Protein AF-A0A820NKB2-F1 (afdb_monomer_lite)

Sequence (148 aa):
MMIINENNSINETLNWAEVTATRLVVCYYNETSGIWLNELAWQSGNTLESLANFLSHLDSPLKYVFNNTFIKTGMFIGGDCFDDYQWWLLGWLQVYSVDQNRNYLHRAADIYDIIVDKAWNTTQCAGGIQWCPTNGYKNAITNELFLS

pLDDT: mean 92.3, std 11.67, range [38.44, 98.75]

Secondary structure (DSSP, 8-state):
-----HHHHHHHHHHHHHHHHHHHHHHHEETTTTEETTS-HHHHHHHHHHHHHHHTSS--GGGHHHHHHHHH--TTTT-SSHHHHHHHHHHHHHHHHHH--HHHHHHHHHHHHHHHHHTB-SSSTTS-B-SBTTB----HHHHHHHH-

Radius of gyration: 17.96 Å; chains: 1; bounding box: 40×28×64 Å

Foldseek 3Di:
DDPPPVVVVVVVVLVVVVVVLCCQCPVFQDLQQLAGPPDAQLVRLQVLLVSLVSLQVDPDPCLVSVVSSVVNDDLPTQDQWLLSNLSNLSSLVSNCVRPVPCVSVVSSVVSLVCQVVQFWDCVPPNTAGATGNVDNDGDDSNRVSNVD

Organism: NCBI:txid433720

Structure (mmCIF, N/CA/C/O backbone):
data_AF-A0A820NKB2-F1
#
_entry.id   AF-A0A820NKB2-F1
#
loop_
_atom_site.group_PDB
_atom_site.id
_atom_site.type_symbol
_atom_site.label_atom_id
_atom_site.label_alt_id
_atom_site.label_comp_id
_atom_site.label_asym_id
_atom_site.label_entity_id
_atom_site.label_seq_id
_atom_site.pdbx_PDB_ins_code
_atom_site.Cartn_x
_atom_site.Cartn_y
_atom_site.Cartn_z
_atom_site.occupancy
_atom_site.B_iso_or_equiv
_atom_site.auth_seq_id
_atom_site.auth_comp_id
_atom_site.auth_asym_id
_atom_site.auth_atom_id
_atom_site.pdbx_PDB_model_num
ATOM 1 N N . MET A 1 1 ? -14.203 13.854 -42.740 1.00 38.44 1 MET A N 1
ATOM 2 C CA . MET A 1 1 ? -14.290 12.919 -41.602 1.00 38.44 1 MET A CA 1
ATOM 3 C C . MET A 1 1 ? -12.874 12.465 -41.302 1.00 38.44 1 MET A C 1
ATOM 5 O O . MET A 1 1 ? -12.306 11.713 -42.079 1.00 38.44 1 MET A O 1
ATOM 9 N N . MET A 1 2 ? -12.250 13.072 -40.293 1.00 39.06 2 MET A N 1
ATOM 10 C CA . MET A 1 2 ? -10.878 12.774 -39.888 1.00 39.06 2 MET A CA 1
ATOM 11 C C . MET A 1 2 ? -10.952 11.533 -39.001 1.00 39.06 2 MET A C 1
ATOM 13 O O . MET A 1 2 ? -11.503 11.602 -37.908 1.00 39.06 2 MET A O 1
ATOM 17 N N . ILE A 1 3 ? -10.498 10.388 -39.509 1.00 46.03 3 ILE A N 1
ATOM 18 C CA . ILE A 1 3 ? -10.325 9.193 -38.684 1.00 46.03 3 ILE A CA 1
ATOM 19 C C . ILE A 1 3 ? -9.094 9.483 -37.829 1.00 46.03 3 ILE A C 1
ATOM 21 O O . ILE A 1 3 ? -7.964 9.394 -38.308 1.00 46.03 3 ILE A O 1
ATOM 25 N N . ILE A 1 4 ? -9.313 9.937 -36.596 1.00 52.31 4 ILE A N 1
ATOM 26 C CA . ILE A 1 4 ? -8.254 9.955 -35.592 1.00 52.31 4 ILE A CA 1
ATOM 27 C C . ILE A 1 4 ? -7.927 8.485 -35.351 1.00 52.31 4 ILE A C 1
ATOM 29 O O . ILE A 1 4 ? -8.801 7.688 -35.023 1.00 52.31 4 ILE A O 1
ATOM 33 N N . ASN A 1 5 ? -6.686 8.109 -35.633 1.00 51.38 5 ASN A N 1
ATOM 34 C CA . ASN A 1 5 ? -6.215 6.740 -35.517 1.00 51.38 5 ASN A CA 1
ATOM 35 C C . ASN A 1 5 ? -6.075 6.432 -34.015 1.00 51.38 5 ASN A C 1
ATOM 37 O O . ASN A 1 5 ? -5.011 6.660 -33.445 1.00 51.38 5 ASN A O 1
ATOM 41 N N . GLU A 1 6 ? -7.155 5.992 -33.362 1.00 55.53 6 GLU A N 1
ATOM 42 C CA . GLU A 1 6 ? -7.232 5.760 -31.904 1.00 55.53 6 GLU A CA 1
ATOM 43 C C . GLU A 1 6 ? -6.077 4.884 -31.379 1.00 55.53 6 GLU A C 1
ATOM 45 O O . GLU A 1 6 ? -5.557 5.111 -30.286 1.00 55.53 6 GLU A O 1
ATOM 50 N N . ASN A 1 7 ? -5.581 3.960 -32.207 1.00 58.09 7 ASN A N 1
ATOM 51 C CA . ASN A 1 7 ? -4.429 3.112 -31.894 1.00 58.09 7 ASN A CA 1
ATOM 52 C C . ASN A 1 7 ? -3.110 3.891 -31.730 1.00 58.09 7 ASN A C 1
ATOM 54 O O . ASN A 1 7 ? -2.274 3.505 -30.919 1.00 58.09 7 ASN A O 1
ATOM 58 N N . ASN A 1 8 ? -2.907 4.997 -32.455 1.00 59.41 8 ASN A N 1
ATOM 59 C CA . ASN A 1 8 ? -1.698 5.814 -32.299 1.00 59.41 8 ASN A CA 1
ATOM 60 C C . ASN A 1 8 ? -1.744 6.651 -31.013 1.00 59.41 8 ASN A C 1
ATOM 62 O O . ASN A 1 8 ? -0.724 6.778 -30.344 1.00 59.41 8 ASN A O 1
ATOM 66 N N . SER A 1 9 ? -2.916 7.176 -30.639 1.00 63.56 9 SER A N 1
ATOM 67 C CA . SER A 1 9 ? -3.074 7.965 -29.408 1.00 63.56 9 SER A CA 1
ATOM 68 C C . SER A 1 9 ? -2.994 7.118 -28.133 1.00 63.56 9 SER A C 1
ATOM 70 O O . SER A 1 9 ? -2.461 7.578 -27.122 1.00 63.56 9 SER A O 1
ATOM 72 N N . ILE A 1 10 ? -3.485 5.871 -28.172 1.00 67.25 10 ILE A N 1
ATOM 73 C CA . ILE A 1 10 ? -3.361 4.922 -27.050 1.00 67.25 10 ILE A CA 1
ATOM 74 C C . ILE A 1 10 ? -1.886 4.564 -26.822 1.00 67.25 10 ILE A C 1
ATOM 76 O O . ILE A 1 10 ? -1.405 4.636 -25.692 1.00 67.25 10 ILE A O 1
ATOM 80 N N . ASN A 1 11 ? -1.147 4.267 -27.896 1.00 77.12 11 ASN A N 1
ATOM 81 C CA . ASN A 1 11 ? 0.283 3.960 -27.815 1.00 77.12 11 ASN A CA 1
ATOM 82 C C . ASN A 1 11 ? 1.112 5.147 -27.299 1.00 77.12 11 ASN A C 1
ATOM 84 O O . ASN A 1 11 ? 2.077 4.956 -26.564 1.00 77.12 11 ASN A O 1
ATOM 88 N N . GLU A 1 12 ? 0.729 6.380 -27.637 1.00 86.31 12 GLU A N 1
ATOM 89 C CA . GLU A 1 12 ? 1.396 7.577 -27.120 1.00 86.31 12 GLU A CA 1
ATOM 90 C C . GLU A 1 12 ? 1.153 7.773 -25.616 1.00 86.31 12 GLU A C 1
ATOM 92 O O . GLU A 1 12 ? 2.090 8.036 -24.862 1.00 86.31 12 GLU A O 1
ATOM 97 N N . THR A 1 13 ? -0.088 7.599 -25.158 1.00 87.56 13 THR A N 1
ATOM 98 C CA . THR A 1 13 ? -0.444 7.781 -23.742 1.00 87.56 13 THR A CA 1
ATOM 99 C C . THR A 1 13 ? 0.224 6.728 -22.856 1.00 87.56 13 THR A C 1
ATOM 101 O O . THR A 1 13 ? 0.769 7.067 -21.805 1.00 87.56 13 THR A O 1
ATOM 104 N N . LEU A 1 14 ? 0.246 5.464 -23.298 1.00 88.44 14 LEU A N 1
ATOM 105 C CA . LEU A 1 14 ? 0.947 4.384 -22.596 1.00 88.44 14 LEU A CA 1
ATOM 106 C C . LEU A 1 14 ? 2.456 4.646 -22.503 1.00 88.44 14 LEU A C 1
ATOM 108 O O . LEU A 1 14 ? 3.026 4.470 -21.428 1.00 88.44 14 LEU A O 1
ATOM 112 N N 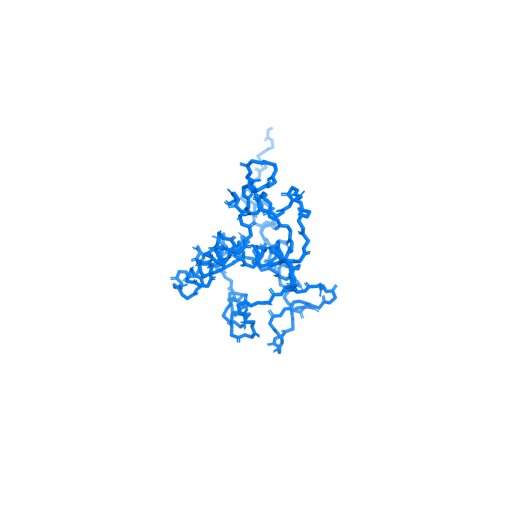. ASN A 1 15 ? 3.083 5.160 -23.567 1.00 90.06 15 ASN A N 1
ATOM 113 C CA . ASN A 1 15 ? 4.499 5.541 -23.532 1.00 90.06 15 ASN A CA 1
ATOM 114 C C . ASN A 1 15 ? 4.781 6.620 -22.476 1.00 90.06 15 ASN A C 1
ATOM 116 O O . ASN A 1 15 ? 5.740 6.507 -21.713 1.00 90.06 15 ASN A O 1
ATOM 120 N N . TRP A 1 16 ? 3.956 7.668 -22.396 1.00 92.94 16 TRP A N 1
ATOM 121 C CA . TRP A 1 16 ? 4.146 8.717 -21.389 1.00 92.94 16 TRP A CA 1
ATOM 122 C C . TRP A 1 16 ? 3.924 8.211 -19.961 1.00 92.94 16 TRP A C 1
ATOM 124 O O . TRP A 1 16 ? 4.651 8.614 -19.046 1.00 92.94 16 TRP A O 1
ATOM 134 N N . ALA A 1 17 ? 2.963 7.308 -19.766 1.00 93.06 17 ALA A N 1
ATOM 135 C CA . ALA A 1 17 ? 2.742 6.655 -18.484 1.00 93.06 17 ALA A CA 1
ATOM 136 C C . ALA A 1 17 ? 3.944 5.782 -18.077 1.00 93.06 17 ALA A C 1
ATOM 138 O O . ALA A 1 17 ? 4.412 5.885 -16.943 1.00 93.06 17 ALA A O 1
ATOM 139 N N . GLU A 1 18 ? 4.525 5.020 -19.008 1.00 94.06 18 GLU A N 1
ATOM 140 C CA . GLU A 1 18 ? 5.718 4.205 -18.752 1.00 94.06 18 GLU A CA 1
ATOM 141 C C . GLU A 1 18 ? 6.949 5.058 -18.424 1.00 94.06 18 GLU A C 1
ATOM 143 O O . GLU A 1 18 ? 7.668 4.769 -17.464 1.00 94.06 18 GLU A O 1
ATOM 148 N N . VAL A 1 19 ? 7.166 6.158 -19.152 1.00 95.19 19 VAL A N 1
ATOM 149 C CA . VAL A 1 19 ? 8.229 7.128 -18.836 1.00 95.19 19 VAL A CA 1
ATOM 150 C C . VAL A 1 19 ? 8.033 7.701 -17.432 1.00 95.19 19 VAL A C 1
ATOM 152 O O . VAL A 1 19 ? 8.995 7.827 -16.673 1.00 95.19 19 VAL A O 1
ATOM 155 N N . THR A 1 20 ? 6.794 8.023 -17.062 1.00 96.06 20 THR A N 1
ATOM 156 C CA . THR A 1 20 ? 6.465 8.584 -15.746 1.00 96.06 20 THR A CA 1
ATOM 157 C C . THR A 1 20 ? 6.723 7.572 -14.632 1.00 96.06 20 THR A C 1
ATOM 159 O O . THR A 1 20 ? 7.432 7.895 -13.679 1.00 96.06 20 THR A O 1
ATOM 162 N N . ALA A 1 21 ? 6.240 6.335 -14.777 1.00 97.00 21 ALA A N 1
ATOM 163 C CA . ALA A 1 21 ? 6.482 5.250 -13.827 1.00 97.00 21 ALA A CA 1
ATOM 164 C C . ALA A 1 21 ? 7.981 4.932 -13.697 1.00 97.00 21 ALA A C 1
ATOM 166 O O . ALA A 1 21 ? 8.500 4.777 -12.592 1.00 97.00 21 ALA A O 1
ATOM 167 N N . THR A 1 22 ? 8.708 4.929 -14.815 1.00 97.44 22 THR A N 1
ATOM 168 C CA . THR A 1 22 ? 10.160 4.718 -14.818 1.00 97.44 22 THR A CA 1
ATOM 169 C C . THR A 1 22 ? 10.878 5.823 -14.053 1.00 97.44 22 THR A C 1
ATOM 171 O O . THR A 1 22 ? 11.751 5.528 -13.244 1.00 97.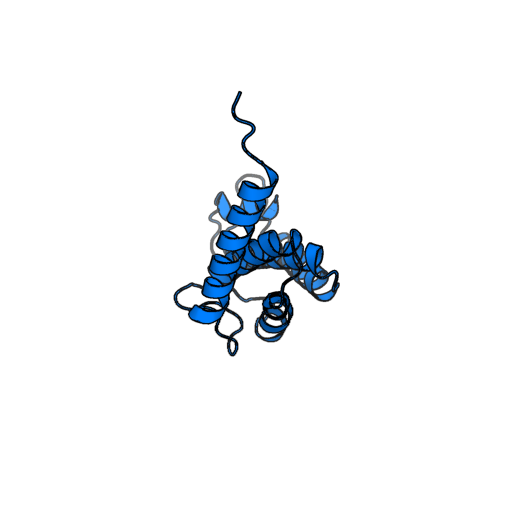44 22 THR A O 1
ATOM 174 N N . ARG A 1 23 ? 10.507 7.096 -14.241 1.00 97.38 23 ARG A N 1
ATOM 175 C CA . ARG A 1 23 ? 11.108 8.206 -13.480 1.00 97.38 23 ARG A CA 1
ATOM 176 C C . ARG A 1 23 ? 10.738 8.168 -12.002 1.00 97.38 23 ARG A C 1
ATOM 178 O O . ARG A 1 23 ? 11.597 8.455 -11.174 1.00 97.38 23 ARG A O 1
ATOM 185 N N . LEU A 1 24 ? 9.501 7.799 -11.673 1.00 96.94 24 LEU A N 1
ATOM 186 C CA . LEU A 1 24 ? 9.067 7.593 -10.293 1.00 96.94 24 LEU A CA 1
ATOM 187 C C . LEU A 1 24 ? 9.969 6.567 -9.592 1.00 96.94 24 LEU A C 1
ATOM 189 O O . LEU A 1 24 ? 10.451 6.830 -8.494 1.00 96.94 24 LEU A O 1
ATOM 193 N N . VAL A 1 25 ? 10.258 5.437 -10.241 1.00 98.00 25 VAL A N 1
ATOM 194 C CA . VAL A 1 25 ? 11.138 4.407 -9.674 1.00 98.00 25 VAL A CA 1
ATOM 195 C C . VAL A 1 25 ? 12.603 4.857 -9.686 1.00 98.00 25 VAL A C 1
ATOM 197 O O . VAL A 1 25 ? 13.215 4.967 -8.633 1.00 98.00 25 VAL A O 1
ATOM 200 N N . VAL A 1 26 ? 13.168 5.206 -10.842 1.00 97.31 26 VAL A N 1
ATOM 201 C CA . VAL A 1 26 ? 14.609 5.495 -10.986 1.00 97.31 26 VAL A CA 1
ATOM 202 C C . VAL A 1 26 ? 15.068 6.703 -10.166 1.00 97.31 26 VAL A C 1
ATOM 204 O O . VAL A 1 26 ? 16.195 6.717 -9.678 1.00 97.31 26 VAL A O 1
ATOM 207 N N . CYS A 1 27 ? 14.240 7.742 -10.038 1.00 96.88 27 CYS A N 1
ATOM 208 C CA . CYS A 1 27 ? 14.657 8.976 -9.372 1.00 96.88 27 CYS A CA 1
ATOM 209 C C . CYS A 1 27 ? 14.303 9.018 -7.884 1.00 96.88 27 CYS A C 1
ATOM 211 O O . CYS A 1 27 ? 14.959 9.750 -7.143 1.00 96.88 27 CYS A O 1
ATOM 213 N N . TYR A 1 28 ? 13.269 8.290 -7.455 1.00 97.94 28 TYR A N 1
ATOM 214 C CA . TYR A 1 28 ? 12.716 8.449 -6.110 1.00 97.94 28 TYR A CA 1
ATOM 215 C C . TYR A 1 28 ? 12.641 7.151 -5.316 1.00 97.94 28 TYR A C 1
ATOM 217 O O . TYR A 1 28 ? 12.612 7.236 -4.097 1.00 97.94 28 TYR A O 1
ATOM 225 N N . TYR A 1 29 ? 12.648 5.967 -5.928 1.00 98.44 29 TYR A N 1
ATOM 226 C CA . TYR A 1 29 ? 12.621 4.724 -5.161 1.00 98.44 29 TYR A CA 1
ATOM 227 C C . TYR A 1 29 ? 13.977 4.451 -4.505 1.00 98.44 29 TYR A C 1
ATOM 229 O O . TYR A 1 29 ? 15.015 4.420 -5.168 1.00 98.44 29 TYR A O 1
ATOM 237 N N . ASN A 1 30 ? 13.983 4.224 -3.193 1.00 98.00 30 ASN A N 1
ATOM 238 C CA . ASN A 1 30 ? 15.183 3.832 -2.471 1.00 98.00 30 ASN A CA 1
ATOM 239 C C . ASN A 1 30 ? 15.202 2.313 -2.279 1.00 98.00 30 ASN A C 1
ATOM 241 O O . ASN A 1 30 ? 14.512 1.775 -1.415 1.00 98.00 30 ASN A O 1
ATOM 245 N N . GLU A 1 31 ? 16.050 1.613 -3.033 1.00 97.50 31 GLU A N 1
ATOM 246 C CA . GLU A 1 31 ? 16.133 0.147 -2.974 1.00 97.50 31 GLU A CA 1
ATOM 247 C C . GLU A 1 31 ? 16.575 -0.396 -1.607 1.00 97.50 31 GLU A C 1
ATOM 249 O O . GLU A 1 31 ? 16.266 -1.538 -1.257 1.00 97.50 31 GLU A O 1
ATOM 254 N N . THR A 1 32 ? 17.278 0.415 -0.810 1.00 97.25 32 THR A N 1
ATOM 255 C CA . THR A 1 32 ? 17.761 0.004 0.513 1.00 97.25 32 THR A CA 1
ATOM 256 C C . THR A 1 32 ? 16.623 -0.051 1.525 1.00 97.25 32 THR A C 1
ATOM 258 O O . THR A 1 32 ? 16.559 -1.003 2.303 1.00 97.25 32 THR A O 1
ATOM 261 N N . SER A 1 33 ? 15.730 0.943 1.510 1.00 96.19 33 SER A N 1
ATOM 262 C CA . SER A 1 33 ? 14.585 1.034 2.426 1.00 96.19 33 SER A CA 1
ATOM 263 C C . SER A 1 33 ? 13.287 0.460 1.851 1.00 96.19 33 SER A C 1
ATOM 265 O O . SER A 1 33 ? 12.371 0.167 2.611 1.00 96.19 33 SER A O 1
ATOM 267 N N . GLY A 1 34 ? 13.197 0.287 0.531 1.00 97.25 34 GLY A N 1
ATOM 268 C CA . GLY A 1 34 ? 12.008 -0.204 -0.167 1.00 97.25 34 GLY A CA 1
ATOM 269 C C . GLY A 1 34 ? 10.850 0.793 -0.247 1.00 97.25 34 GLY A C 1
ATOM 270 O O . GLY A 1 34 ? 9.729 0.378 -0.529 1.00 97.25 34 GLY A O 1
ATOM 271 N N . ILE A 1 35 ? 11.105 2.078 -0.002 1.00 96.81 35 ILE A N 1
ATOM 272 C CA . ILE A 1 35 ? 10.117 3.171 -0.028 1.00 96.81 35 ILE A CA 1
ATOM 273 C C . ILE A 1 35 ? 10.636 4.330 -0.888 1.00 96.81 35 ILE A C 1
ATOM 275 O O . ILE A 1 35 ? 11.843 4.389 -1.150 1.00 96.81 35 ILE A O 1
ATOM 279 N N . TRP A 1 36 ? 9.771 5.248 -1.335 1.00 97.69 36 TRP A N 1
ATOM 280 C CA . TRP A 1 36 ? 10.231 6.393 -2.119 1.00 97.69 36 TRP A CA 1
ATOM 281 C C . TRP A 1 36 ? 10.766 7.517 -1.219 1.00 97.69 36 TRP A C 1
ATOM 283 O O . TRP A 1 36 ? 10.495 7.606 -0.023 1.00 97.69 36 TRP A O 1
ATOM 293 N N . LEU A 1 37 ? 11.632 8.346 -1.795 1.00 96.25 37 LEU A N 1
ATOM 294 C CA . LEU A 1 37 ? 12.289 9.476 -1.153 1.00 96.25 37 LEU A CA 1
ATOM 295 C C . LEU A 1 37 ? 11.360 10.693 -1.105 1.00 96.25 37 LEU A C 1
ATOM 297 O O . LEU A 1 37 ? 10.576 10.925 -2.022 1.00 96.25 37 LEU A O 1
ATOM 301 N N . ASN A 1 38 ? 11.562 11.541 -0.093 1.00 92.81 38 ASN A N 1
ATOM 302 C CA . ASN A 1 38 ? 10.804 12.780 0.137 1.00 92.81 38 ASN A CA 1
ATOM 303 C C . ASN A 1 38 ? 9.305 12.569 0.412 1.00 92.81 38 ASN A C 1
ATOM 305 O O . ASN A 1 38 ? 8.521 13.505 0.266 1.00 92.81 38 ASN A O 1
ATOM 309 N N . GLU A 1 39 ? 8.925 11.370 0.843 1.00 91.81 39 GLU A N 1
ATOM 310 C CA . GLU A 1 39 ? 7.575 11.036 1.279 1.00 91.81 39 GLU A CA 1
ATOM 311 C C . GLU A 1 39 ? 7.603 10.358 2.659 1.00 91.81 39 GLU A C 1
ATOM 313 O O . GLU A 1 39 ? 8.628 9.838 3.111 1.00 91.81 39 GLU A O 1
ATOM 318 N N . LEU A 1 40 ? 6.476 10.413 3.363 1.00 93.69 40 LEU A N 1
ATOM 319 C CA . LEU A 1 40 ? 6.230 9.648 4.577 1.00 93.69 40 LEU A CA 1
ATOM 320 C C . LEU A 1 40 ? 5.943 8.192 4.215 1.00 93.69 40 LEU A C 1
ATOM 322 O O . LEU A 1 40 ? 5.432 7.893 3.140 1.00 93.69 40 LEU A O 1
ATOM 326 N N . ALA A 1 41 ? 6.207 7.280 5.145 1.00 92.75 41 ALA A N 1
ATOM 327 C CA . ALA A 1 41 ? 6.078 5.854 4.876 1.00 92.75 41 ALA A CA 1
ATOM 328 C C . ALA A 1 41 ? 4.660 5.433 4.436 1.00 92.75 41 ALA A C 1
ATOM 330 O O . ALA A 1 41 ? 4.540 4.513 3.639 1.00 92.75 41 ALA A O 1
ATOM 331 N N . TRP A 1 42 ? 3.586 6.077 4.908 1.00 95.00 42 TRP A N 1
ATOM 332 C CA . TRP A 1 42 ? 2.225 5.768 4.439 1.00 95.00 42 TRP A CA 1
ATOM 333 C C . TRP A 1 42 ? 1.995 6.194 2.981 1.00 95.00 42 TRP A C 1
ATOM 335 O O . TRP A 1 42 ? 1.301 5.503 2.238 1.00 95.00 42 TRP A O 1
ATOM 345 N N . GLN A 1 43 ? 2.628 7.289 2.542 1.00 96.12 43 GLN A N 1
ATOM 346 C CA . GLN A 1 43 ? 2.526 7.784 1.165 1.00 96.12 43 GLN A CA 1
ATOM 347 C C . GLN A 1 43 ? 3.112 6.759 0.192 1.00 96.12 43 GLN A C 1
ATOM 349 O O . GLN A 1 43 ? 2.538 6.530 -0.869 1.00 96.12 43 GLN A O 1
ATOM 354 N N . SER A 1 44 ? 4.165 6.050 0.609 1.00 97.38 44 SER A N 1
ATOM 355 C CA . SER A 1 44 ? 4.738 4.934 -0.143 1.00 97.38 44 SER A CA 1
ATOM 356 C C . SER A 1 44 ? 3.760 3.789 -0.388 1.00 97.38 44 SER A C 1
ATOM 358 O O . SER A 1 44 ? 3.861 3.139 -1.425 1.00 97.38 44 SER A O 1
ATOM 360 N N . GLY A 1 45 ? 2.809 3.544 0.520 1.00 97.19 45 GLY A N 1
ATOM 361 C CA . GLY A 1 45 ? 1.740 2.564 0.308 1.00 97.19 45 GLY A CA 1
ATOM 362 C C . GLY A 1 45 ? 0.845 2.956 -0.871 1.00 97.19 45 GLY A C 1
ATOM 363 O O . GLY A 1 45 ? 0.641 2.163 -1.788 1.00 97.19 45 GLY A O 1
ATOM 364 N N . ASN A 1 46 ? 0.423 4.222 -0.917 1.00 97.06 46 ASN A N 1
ATOM 365 C CA . ASN A 1 46 ? -0.353 4.775 -2.032 1.00 97.06 46 ASN A CA 1
ATOM 366 C C . ASN A 1 46 ? 0.463 4.851 -3.344 1.00 97.06 46 ASN A C 1
ATOM 368 O O . ASN A 1 46 ? -0.062 4.601 -4.433 1.00 97.06 46 ASN A O 1
ATOM 372 N N . THR A 1 47 ? 1.761 5.162 -3.265 1.00 98.06 47 THR A N 1
ATOM 373 C CA . THR A 1 47 ? 2.674 5.148 -4.421 1.00 98.06 47 THR A CA 1
ATOM 374 C C . THR A 1 47 ? 2.841 3.728 -4.979 1.00 98.06 47 THR A C 1
ATOM 376 O O . THR A 1 47 ? 2.793 3.536 -6.197 1.00 98.06 47 THR A O 1
ATOM 379 N N . LEU A 1 48 ? 2.969 2.722 -4.106 1.00 98.44 48 LEU A N 1
ATOM 380 C CA . LEU A 1 48 ? 3.013 1.308 -4.480 1.00 98.44 48 LEU A CA 1
ATOM 381 C C . LEU A 1 48 ? 1.712 0.871 -5.165 1.00 98.44 48 LEU A C 1
ATOM 383 O O . LEU A 1 48 ? 1.775 0.245 -6.223 1.00 98.44 48 LEU A O 1
ATOM 387 N N . GLU A 1 49 ? 0.552 1.227 -4.605 1.00 98.50 49 GLU A N 1
ATOM 388 C CA . GLU A 1 49 ? -0.756 0.936 -5.202 1.00 98.50 49 GLU A CA 1
ATOM 389 C C . GLU A 1 49 ? -0.891 1.571 -6.593 1.00 98.50 49 GLU A C 1
ATOM 391 O O . GLU A 1 49 ? -1.261 0.904 -7.557 1.00 98.50 49 GLU A O 1
ATOM 396 N N . SER A 1 50 ? -0.513 2.846 -6.726 1.00 98.06 50 SER A N 1
ATOM 397 C CA . SER A 1 50 ? -0.547 3.579 -7.997 1.00 98.06 50 SER A CA 1
ATOM 398 C C . SER A 1 50 ? 0.346 2.927 -9.057 1.00 98.06 50 SER A C 1
ATOM 400 O O . SER A 1 50 ? -0.073 2.753 -10.205 1.00 98.06 50 SER A O 1
ATOM 402 N N . LEU A 1 51 ? 1.564 2.518 -8.680 1.00 98.25 51 LEU A N 1
ATOM 403 C CA . LEU A 1 51 ? 2.461 1.782 -9.570 1.00 98.25 51 LEU A CA 1
ATOM 404 C C . LEU A 1 51 ? 1.860 0.424 -9.954 1.00 98.25 51 LEU A C 1
ATOM 406 O O . LEU A 1 51 ? 1.882 0.060 -11.126 1.00 98.25 51 LEU A O 1
ATOM 410 N N . ALA A 1 52 ? 1.286 -0.313 -9.003 1.00 98.44 52 ALA A N 1
ATOM 411 C CA . ALA A 1 52 ? 0.660 -1.602 -9.273 1.00 98.44 52 ALA A CA 1
ATOM 412 C C . ALA A 1 52 ? -0.587 -1.484 -10.169 1.00 98.44 52 ALA A C 1
ATOM 414 O O . ALA A 1 52 ? -0.778 -2.305 -11.062 1.00 98.44 52 ALA A O 1
ATOM 415 N N . ASN A 1 53 ? -1.392 -0.432 -10.021 1.00 98.00 53 ASN A N 1
ATOM 416 C CA . ASN A 1 53 ? -2.499 -0.117 -10.929 1.00 98.00 53 ASN A CA 1
ATOM 417 C C . ASN A 1 53 ? -2.024 0.149 -12.364 1.00 98.00 53 ASN A C 1
ATOM 419 O O . ASN A 1 53 ? -2.654 -0.297 -13.321 1.00 98.00 53 ASN A O 1
ATOM 423 N N . PHE A 1 54 ? -0.896 0.836 -12.542 1.00 96.50 54 PHE A N 1
ATOM 424 C CA . PHE A 1 54 ? -0.305 1.003 -13.869 1.00 96.50 54 PHE A CA 1
ATOM 425 C C . PHE A 1 54 ? 0.202 -0.336 -14.432 1.00 96.50 54 PHE A C 1
ATOM 427 O O . PHE A 1 54 ? -0.122 -0.712 -15.558 1.00 96.50 54 PHE A O 1
ATOM 434 N N . LEU A 1 55 ? 0.938 -1.098 -13.620 1.00 96.56 55 LEU A N 1
ATOM 435 C CA . LEU A 1 55 ? 1.537 -2.379 -14.004 1.00 96.56 55 LEU A CA 1
ATOM 436 C C . LEU A 1 55 ? 0.532 -3.532 -14.172 1.00 96.56 55 LEU A C 1
ATOM 438 O O . LEU A 1 55 ? 0.924 -4.609 -14.616 1.00 96.56 55 LEU A O 1
ATOM 442 N N . SER A 1 56 ? -0.752 -3.331 -13.865 1.00 96.56 56 SER A N 1
ATOM 443 C CA . SER A 1 56 ? -1.812 -4.289 -14.208 1.00 96.56 56 SER A CA 1
ATOM 444 C C . SER A 1 56 ? -2.187 -4.254 -15.695 1.00 96.56 56 SER A C 1
ATOM 446 O O . SER A 1 56 ? -2.771 -5.211 -16.202 1.00 96.56 56 SER A O 1
ATOM 448 N N . HIS A 1 57 ? -1.820 -3.185 -16.410 1.00 93.56 57 HIS A N 1
ATOM 449 C CA . HIS A 1 57 ? -2.183 -2.969 -17.814 1.00 93.56 57 HIS A CA 1
ATOM 450 C C . HIS A 1 57 ? -1.057 -3.295 -18.806 1.00 93.56 57 HIS A C 1
ATOM 452 O O . HIS A 1 57 ? -1.290 -3.286 -20.015 1.00 93.56 57 HIS A O 1
ATOM 458 N N . LEU A 1 58 ? 0.157 -3.582 -18.330 1.00 90.62 58 LEU A N 1
ATOM 459 C CA . LEU A 1 58 ? 1.296 -3.949 -19.172 1.00 90.62 58 LEU A CA 1
ATOM 460 C C . LEU A 1 58 ? 2.308 -4.818 -18.419 1.00 90.62 58 LEU A C 1
ATOM 462 O O . LEU A 1 58 ? 2.355 -4.839 -17.190 1.00 90.62 58 LEU A O 1
ATOM 466 N N . ASP A 1 59 ? 3.164 -5.507 -19.167 1.00 89.06 59 ASP A N 1
ATOM 467 C CA . ASP A 1 59 ? 4.331 -6.166 -18.592 1.00 89.06 59 ASP A CA 1
ATOM 468 C C . ASP A 1 59 ? 5.529 -5.210 -18.586 1.00 89.06 59 ASP A C 1
ATOM 470 O O . ASP A 1 59 ? 5.817 -4.566 -19.591 1.00 89.06 59 ASP A O 1
ATOM 474 N N . SER A 1 60 ? 6.209 -5.085 -17.446 1.00 93.50 60 SER A N 1
ATOM 475 C CA . SER A 1 60 ? 7.272 -4.095 -17.249 1.00 93.50 60 SER A CA 1
ATOM 476 C C . SER A 1 60 ? 8.350 -4.630 -16.309 1.00 93.50 60 SER A C 1
ATOM 478 O O . SER A 1 60 ? 8.015 -5.272 -15.305 1.00 93.50 60 SER A O 1
ATOM 480 N N . PRO A 1 61 ? 9.637 -4.303 -16.541 1.00 94.81 61 PRO A N 1
ATOM 481 C CA . PRO A 1 61 ? 10.711 -4.646 -15.613 1.00 94.81 61 PRO A CA 1
ATOM 482 C C . PRO A 1 61 ? 10.531 -4.014 -14.227 1.00 94.81 61 PRO A C 1
ATOM 484 O O . PRO A 1 61 ? 11.099 -4.524 -13.268 1.00 94.81 61 PRO A O 1
ATOM 487 N N . LEU A 1 62 ? 9.715 -2.959 -14.088 1.00 97.38 62 LEU A N 1
ATOM 488 C CA . LEU A 1 62 ? 9.458 -2.276 -12.814 1.00 97.38 62 LEU A CA 1
ATOM 489 C C . LEU A 1 62 ? 8.781 -3.164 -11.754 1.00 97.38 62 LEU A C 1
ATOM 491 O O . LEU A 1 62 ? 8.824 -2.823 -10.574 1.00 97.38 62 LEU A O 1
ATOM 495 N N . LYS A 1 63 ? 8.218 -4.324 -12.129 1.00 97.06 63 LYS A N 1
ATOM 496 C CA . LYS A 1 63 ? 7.605 -5.284 -11.187 1.00 97.06 63 LYS A CA 1
ATOM 497 C C . LYS A 1 63 ? 8.553 -5.740 -10.068 1.00 97.06 63 LYS A C 1
ATOM 499 O O . LYS A 1 63 ? 8.086 -6.134 -9.003 1.00 97.06 63 LYS A O 1
ATOM 504 N N . TYR A 1 64 ? 9.874 -5.634 -10.254 1.00 97.81 64 TYR A N 1
ATOM 505 C CA . TYR A 1 64 ? 10.852 -5.942 -9.201 1.00 97.81 64 TYR A CA 1
ATOM 506 C C . TYR A 1 64 ? 10.638 -5.127 -7.911 1.00 97.81 64 TYR A C 1
ATOM 508 O O . TYR A 1 64 ? 10.948 -5.614 -6.819 1.00 97.81 64 TYR A O 1
ATOM 516 N N . VAL A 1 65 ? 10.073 -3.917 -8.032 1.00 98.62 65 VAL A N 1
ATOM 517 C CA . VAL A 1 65 ? 9.757 -3.026 -6.908 1.00 98.62 65 VAL A CA 1
ATOM 518 C C . VAL A 1 65 ? 8.845 -3.720 -5.899 1.00 98.62 65 VAL A C 1
ATOM 520 O O . VAL A 1 65 ? 9.067 -3.577 -4.702 1.00 98.62 65 VAL A O 1
ATOM 523 N N . PHE A 1 66 ? 7.884 -4.535 -6.347 1.00 98.50 66 PHE A N 1
ATOM 524 C CA . PHE A 1 66 ? 6.935 -5.223 -5.464 1.00 98.50 66 PHE A CA 1
ATOM 525 C C . PHE A 1 66 ? 7.641 -6.112 -4.440 1.00 98.50 66 PHE A C 1
ATOM 527 O O . PHE A 1 66 ? 7.459 -5.957 -3.230 1.00 98.50 66 PHE A O 1
ATOM 534 N N . ASN A 1 67 ? 8.507 -7.006 -4.923 1.00 98.56 67 ASN A N 1
ATOM 535 C CA . ASN A 1 67 ? 9.226 -7.931 -4.058 1.00 98.56 67 ASN A CA 1
ATOM 536 C C . ASN A 1 67 ? 10.288 -7.206 -3.219 1.00 98.56 67 ASN A C 1
ATOM 538 O O . ASN A 1 67 ? 10.448 -7.514 -2.038 1.00 98.56 67 ASN A O 1
ATOM 542 N N . ASN A 1 68 ? 10.989 -6.216 -3.788 1.00 98.69 68 ASN A N 1
ATOM 543 C CA . ASN A 1 68 ? 11.965 -5.447 -3.016 1.00 98.69 68 ASN A CA 1
ATOM 544 C C . ASN A 1 68 ? 11.289 -4.680 -1.869 1.00 98.69 68 ASN A C 1
ATOM 546 O O . ASN A 1 68 ? 11.705 -4.814 -0.719 1.00 98.69 68 ASN A O 1
ATOM 550 N N . THR A 1 69 ? 10.195 -3.961 -2.140 1.00 98.50 69 THR A N 1
ATOM 551 C CA . THR A 1 69 ? 9.415 -3.264 -1.108 1.00 98.50 69 THR A CA 1
ATOM 552 C C . THR A 1 69 ? 8.915 -4.242 -0.055 1.00 98.50 69 THR A C 1
ATOM 554 O O . THR A 1 69 ? 9.045 -3.964 1.134 1.00 98.50 69 THR A O 1
ATOM 557 N N . PHE A 1 70 ? 8.429 -5.422 -0.442 1.00 98.31 70 PHE A N 1
ATOM 558 C CA . PHE A 1 70 ? 7.921 -6.410 0.512 1.00 98.31 70 PHE A CA 1
ATOM 559 C C . PHE A 1 70 ? 8.991 -6.952 1.462 1.00 98.31 70 PHE A C 1
ATOM 561 O O . PHE A 1 70 ? 8.720 -7.153 2.647 1.00 98.31 70 PHE A O 1
ATOM 568 N N . ILE A 1 71 ? 10.205 -7.178 0.958 1.00 98.00 71 ILE A N 1
ATOM 569 C CA . ILE A 1 71 ? 11.336 -7.660 1.760 1.00 98.00 71 ILE A CA 1
ATOM 570 C C . ILE A 1 71 ? 11.858 -6.563 2.695 1.00 98.00 71 ILE A C 1
ATOM 572 O O . ILE A 1 71 ? 12.275 -6.859 3.814 1.00 98.00 71 ILE A O 1
ATOM 576 N N . LYS A 1 72 ? 11.876 -5.305 2.242 1.00 97.56 72 LYS A N 1
ATOM 577 C CA . LYS A 1 72 ? 12.441 -4.186 3.011 1.00 97.56 72 LYS A CA 1
ATOM 578 C C . LYS A 1 72 ? 11.471 -3.572 4.015 1.00 97.56 72 LYS A C 1
ATOM 580 O O . LYS A 1 72 ? 11.919 -2.995 5.003 1.00 97.56 72 LYS A O 1
ATOM 585 N N . THR A 1 73 ? 10.167 -3.706 3.788 1.00 96.38 73 THR A N 1
ATOM 586 C CA . THR A 1 73 ? 9.128 -3.174 4.677 1.00 96.38 73 THR A CA 1
ATOM 587 C C . THR A 1 73 ? 8.552 -4.262 5.580 1.00 96.38 73 THR A C 1
ATOM 589 O O . THR A 1 73 ? 8.348 -5.406 5.167 1.00 96.38 73 THR A O 1
ATOM 592 N N . GLY A 1 74 ? 8.306 -3.898 6.839 1.00 92.69 74 GLY A N 1
ATOM 593 C CA . GLY A 1 74 ? 7.636 -4.755 7.816 1.00 92.69 74 GLY A CA 1
ATOM 594 C C . GLY A 1 74 ? 6.118 -4.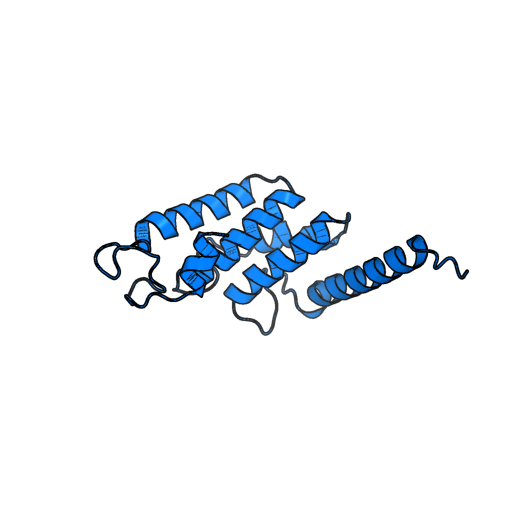575 7.817 1.00 92.69 74 GLY A C 1
ATOM 595 O O . GLY A 1 74 ? 5.574 -3.792 7.049 1.00 92.69 74 GLY A O 1
ATOM 596 N N . MET A 1 75 ? 5.438 -5.281 8.722 1.00 86.75 75 MET A N 1
ATOM 597 C CA . MET A 1 75 ? 3.976 -5.220 8.874 1.00 86.75 75 MET A CA 1
ATOM 598 C C . MET A 1 75 ? 3.463 -3.849 9.348 1.00 86.75 75 MET A C 1
ATOM 600 O O . MET A 1 75 ? 2.395 -3.426 8.933 1.00 86.75 75 MET A O 1
ATOM 604 N N . PHE A 1 76 ? 4.240 -3.144 10.175 1.00 82.62 76 PHE A N 1
ATOM 605 C CA . PHE A 1 76 ? 3.871 -1.851 10.772 1.00 82.62 76 PHE A CA 1
ATOM 606 C C . PHE A 1 76 ? 4.571 -0.664 10.095 1.00 82.62 76 PHE A C 1
ATOM 608 O O . PHE A 1 76 ? 4.931 0.318 10.739 1.00 82.62 76 PHE A O 1
ATOM 615 N N . ILE A 1 77 ? 4.849 -0.778 8.796 1.00 86.00 77 ILE A N 1
ATOM 616 C CA . ILE A 1 77 ? 5.365 0.347 8.016 1.00 86.00 77 ILE A CA 1
ATOM 617 C C . ILE A 1 77 ? 4.259 1.408 7.874 1.00 86.00 77 ILE A C 1
ATOM 619 O O . ILE A 1 77 ? 3.092 1.066 7.721 1.00 86.00 77 ILE A O 1
ATOM 623 N N . GLY A 1 78 ? 4.614 2.693 7.937 1.00 71.25 78 GLY A N 1
ATOM 624 C CA . GLY A 1 78 ? 3.662 3.789 7.710 1.00 71.25 78 GLY A CA 1
ATOM 625 C C . GLY A 1 78 ? 3.537 4.776 8.866 1.00 71.25 78 GLY A C 1
ATOM 626 O O . GLY A 1 78 ? 3.486 5.972 8.599 1.00 71.25 78 GLY A O 1
ATOM 627 N N . GLY A 1 79 ? 3.592 4.299 10.113 1.00 81.69 79 GLY A N 1
ATOM 628 C CA . GLY A 1 79 ? 3.404 5.126 11.307 1.00 81.69 79 GLY A CA 1
ATOM 629 C C . GLY A 1 79 ? 2.736 4.363 12.453 1.00 81.69 79 GLY A C 1
ATOM 630 O O . GLY A 1 79 ? 2.835 3.138 12.534 1.00 81.69 79 GLY A O 1
ATOM 631 N N . ASP A 1 80 ? 2.058 5.100 13.334 1.00 85.88 80 ASP A N 1
ATOM 632 C CA . ASP A 1 80 ? 1.395 4.566 14.536 1.00 85.88 80 ASP A CA 1
ATOM 633 C C . ASP A 1 80 ? -0.144 4.625 14.445 1.00 85.88 80 ASP A C 1
ATOM 635 O O . ASP A 1 80 ? -0.839 4.347 15.428 1.00 85.88 80 ASP A O 1
ATOM 639 N N . CYS A 1 81 ? -0.691 5.015 13.289 1.00 93.88 81 CYS A N 1
ATOM 640 C CA . CYS A 1 81 ? -2.127 5.166 13.061 1.00 93.88 81 CYS A CA 1
ATOM 641 C C . CYS A 1 81 ? -2.661 4.125 12.068 1.00 93.88 81 CYS A C 1
ATOM 643 O O . CYS A 1 81 ? -1.936 3.540 11.267 1.00 93.88 81 CYS A O 1
ATOM 645 N N . PHE A 1 82 ? -3.954 3.835 12.172 1.00 95.62 82 PHE A N 1
ATOM 646 C CA . PHE A 1 82 ? -4.595 2.739 11.455 1.00 95.62 82 PHE A CA 1
ATOM 647 C C . PHE A 1 82 ? -4.810 3.041 9.969 1.00 95.62 82 PHE A C 1
ATOM 649 O O . PHE A 1 82 ? -4.867 2.113 9.169 1.00 95.62 82 PHE A O 1
ATOM 656 N N . ASP A 1 83 ? -4.934 4.305 9.571 1.00 96.19 83 ASP A N 1
ATOM 657 C CA . ASP A 1 83 ? -4.954 4.699 8.158 1.00 96.19 83 ASP A CA 1
ATOM 658 C C . ASP A 1 83 ? -3.599 4.455 7.487 1.00 96.19 83 ASP A C 1
ATOM 660 O O . ASP A 1 83 ? -3.569 3.929 6.376 1.00 96.19 83 ASP A O 1
ATOM 664 N N . ASP A 1 84 ? -2.491 4.728 8.181 1.00 95.81 84 ASP A N 1
ATOM 665 C CA . ASP A 1 84 ? -1.143 4.462 7.671 1.00 95.81 84 ASP A CA 1
ATOM 666 C C . ASP A 1 84 ? -0.974 2.989 7.273 1.00 95.81 84 ASP A C 1
ATOM 668 O O . ASP A 1 84 ? -0.447 2.691 6.201 1.00 95.81 84 ASP A O 1
ATOM 672 N N . TYR A 1 85 ? -1.471 2.059 8.094 1.00 96.38 85 TYR A N 1
ATOM 673 C CA . TYR A 1 85 ? -1.440 0.626 7.780 1.00 96.38 85 TYR A CA 1
ATOM 674 C C . TYR A 1 85 ? -2.378 0.261 6.629 1.00 96.38 85 TYR A C 1
ATOM 676 O O . TYR A 1 85 ? -2.040 -0.582 5.798 1.00 96.38 85 TYR A O 1
ATOM 684 N N . GLN A 1 86 ? -3.545 0.899 6.547 1.00 97.12 86 GLN A N 1
ATOM 685 C CA . GLN A 1 86 ? -4.528 0.599 5.509 1.00 97.12 86 GLN A CA 1
ATOM 686 C C . GLN A 1 86 ? -4.090 1.070 4.116 1.00 97.12 86 GLN A C 1
ATOM 688 O O . GLN A 1 86 ? -4.379 0.387 3.137 1.00 97.12 86 GLN A O 1
ATOM 693 N N . TRP A 1 87 ? -3.303 2.145 4.006 1.00 97.81 87 TRP A N 1
ATOM 694 C CA . TRP A 1 87 ? -2.656 2.505 2.737 1.00 97.81 87 TRP A CA 1
ATOM 695 C C . TRP A 1 87 ? -1.748 1.392 2.209 1.00 97.81 87 TRP A C 1
ATOM 697 O O . TRP A 1 87 ? -1.735 1.091 1.016 1.00 97.81 87 TRP A O 1
ATOM 707 N N . TRP A 1 88 ? -1.003 0.740 3.102 1.00 98.06 88 TRP A N 1
ATOM 708 C CA . TRP A 1 88 ? -0.187 -0.414 2.739 1.00 98.06 88 TRP A CA 1
ATOM 709 C C . TRP A 1 88 ? -1.027 -1.646 2.419 1.00 98.06 88 TRP A C 1
ATOM 711 O O . TRP A 1 88 ? -0.682 -2.376 1.494 1.00 98.06 88 TRP A O 1
ATOM 721 N N . LEU A 1 89 ? -2.127 -1.871 3.140 1.00 97.75 89 LEU A N 1
ATOM 722 C CA . LEU A 1 89 ? -3.075 -2.949 2.853 1.00 97.75 89 LEU A CA 1
ATOM 723 C C . LEU A 1 89 ? -3.574 -2.875 1.406 1.00 97.75 89 LEU A C 1
ATOM 725 O O . LEU A 1 89 ? -3.441 -3.865 0.683 1.00 97.75 89 LEU A O 1
ATOM 729 N N . LEU A 1 90 ? -4.095 -1.721 0.973 1.00 98.44 90 LEU A N 1
ATOM 730 C CA . LEU A 1 90 ? -4.605 -1.543 -0.392 1.00 98.44 90 LEU A CA 1
ATOM 731 C C . LEU A 1 90 ? -3.494 -1.728 -1.432 1.00 98.44 90 LEU A C 1
ATOM 733 O O . LEU A 1 90 ? -3.669 -2.466 -2.405 1.00 98.44 90 LEU A O 1
ATOM 737 N N . GLY A 1 91 ? -2.304 -1.181 -1.162 1.00 98.38 91 GLY A N 1
ATOM 738 C CA . GLY A 1 91 ? -1.117 -1.424 -1.979 1.00 98.38 91 GLY A CA 1
ATOM 739 C C . GLY A 1 91 ? -0.801 -2.913 -2.141 1.00 98.38 91 GLY A C 1
ATOM 740 O O . GLY A 1 91 ? -0.587 -3.379 -3.260 1.00 98.38 91 GLY A O 1
ATOM 741 N N . TRP A 1 92 ? -0.825 -3.698 -1.061 1.00 98.62 92 TRP A N 1
ATOM 742 C CA . TRP A 1 92 ? -0.555 -5.138 -1.121 1.00 98.62 92 TRP A CA 1
ATOM 743 C C . TRP A 1 92 ? -1.647 -5.937 -1.833 1.00 98.62 92 TRP A C 1
ATOM 745 O O . TRP A 1 92 ? -1.315 -6.880 -2.558 1.00 98.62 92 TRP A O 1
ATOM 755 N N . LEU A 1 93 ? -2.921 -5.562 -1.687 1.00 98.56 93 LEU A N 1
ATOM 756 C CA . LEU A 1 93 ? -4.012 -6.167 -2.456 1.00 98.56 93 LEU A CA 1
ATOM 757 C C . LEU A 1 93 ? -3.834 -5.924 -3.955 1.00 98.56 93 LEU A C 1
ATOM 759 O O . LEU A 1 93 ? -3.955 -6.860 -4.749 1.00 98.56 93 LEU A O 1
ATOM 763 N N . GLN A 1 94 ? -3.483 -4.699 -4.346 1.00 98.75 94 GLN A N 1
ATOM 764 C CA . GLN A 1 94 ? -3.282 -4.382 -5.754 1.00 98.75 94 GLN A CA 1
ATOM 765 C C . GLN A 1 94 ? -2.010 -5.029 -6.315 1.00 98.75 94 GLN A C 1
ATOM 767 O O . GLN A 1 94 ? -2.013 -5.533 -7.434 1.00 98.75 94 GLN A O 1
ATOM 772 N N . VAL A 1 95 ? -0.931 -5.119 -5.537 1.00 98.75 95 VAL A N 1
ATOM 773 C CA . VAL A 1 95 ? 0.259 -5.888 -5.935 1.00 98.75 95 VAL A CA 1
ATOM 774 C C . VAL A 1 95 ? -0.080 -7.373 -6.113 1.00 98.75 95 VAL A C 1
ATOM 776 O O . VAL A 1 95 ? 0.350 -7.989 -7.091 1.00 98.75 95 VAL A O 1
ATOM 779 N N . TYR A 1 96 ? -0.880 -7.955 -5.213 1.00 98.69 96 TYR A N 1
ATOM 780 C CA . TYR A 1 96 ? -1.346 -9.335 -5.348 1.00 98.69 96 TYR A CA 1
ATOM 781 C C . TYR A 1 96 ? -2.146 -9.548 -6.638 1.00 98.69 96 TYR A C 1
ATOM 783 O O . TYR A 1 96 ? -1.938 -10.557 -7.312 1.00 98.69 96 TYR A O 1
ATOM 791 N N . SER A 1 97 ? -3.016 -8.603 -7.014 1.00 98.12 97 SER A N 1
ATOM 792 C CA . SER A 1 97 ? -3.815 -8.720 -8.239 1.00 98.12 97 SER A CA 1
ATOM 793 C C . SER A 1 97 ? -2.940 -8.817 -9.499 1.00 98.12 97 SER A C 1
ATOM 795 O O . SER A 1 97 ? -3.288 -9.553 -10.425 1.00 98.12 97 SER A O 1
ATOM 797 N N . VAL A 1 98 ? -1.763 -8.178 -9.494 1.00 98.25 98 VAL A N 1
ATOM 798 C CA . VAL A 1 98 ? -0.806 -8.163 -10.614 1.00 98.25 98 VAL A CA 1
ATOM 799 C C . VAL A 1 98 ? 0.174 -9.341 -10.603 1.00 98.25 98 VAL A C 1
ATOM 801 O O . VAL A 1 98 ? 0.407 -9.951 -11.644 1.00 98.25 98 VAL A O 1
ATOM 804 N N . ASP A 1 99 ? 0.784 -9.650 -9.457 1.00 97.56 99 ASP A N 1
ATOM 805 C CA . ASP A 1 99 ? 1.886 -10.626 -9.342 1.00 97.56 99 ASP A CA 1
ATOM 806 C C . ASP A 1 99 ? 1.393 -12.041 -8.971 1.00 97.56 99 ASP A C 1
ATOM 808 O O . ASP A 1 99 ? 2.024 -13.039 -9.307 1.00 97.56 99 ASP A O 1
ATOM 812 N N . GLN A 1 100 ? 0.225 -12.151 -8.325 1.00 97.62 100 GLN A N 1
ATOM 813 C CA . GLN A 1 100 ? -0.384 -13.402 -7.841 1.00 97.62 100 GLN A CA 1
ATOM 814 C C . GLN A 1 100 ? 0.415 -14.150 -6.754 1.00 97.62 100 GLN A C 1
ATOM 816 O O . GLN A 1 100 ? 0.006 -15.227 -6.304 1.00 97.62 100 GLN A O 1
ATOM 821 N N . ASN A 1 101 ? 1.507 -13.577 -6.240 1.00 98.31 101 ASN A N 1
ATOM 822 C CA . ASN A 1 101 ? 2.189 -14.092 -5.057 1.00 98.31 101 ASN A CA 1
ATOM 823 C C . ASN A 1 101 ? 1.348 -13.881 -3.783 1.00 98.31 101 ASN A C 1
ATOM 825 O O . ASN A 1 101 ? 1.115 -12.760 -3.327 1.00 98.31 101 ASN A O 1
ATOM 829 N N . ARG A 1 102 ? 0.931 -14.992 -3.164 1.00 98.50 102 ARG A N 1
ATOM 830 C CA . ARG A 1 102 ? 0.049 -15.003 -1.984 1.00 98.50 102 ARG A CA 1
ATOM 831 C C . ARG A 1 102 ? 0.636 -14.337 -0.742 1.00 98.50 102 ARG A C 1
ATOM 833 O O . ARG A 1 102 ? -0.128 -13.989 0.150 1.00 98.50 102 ARG A O 1
ATOM 840 N N . ASN A 1 103 ? 1.948 -14.123 -0.670 1.00 98.44 103 ASN A N 1
ATOM 841 C CA . ASN A 1 103 ? 2.550 -13.419 0.462 1.00 98.44 103 ASN A CA 1
ATOM 842 C C . ASN A 1 103 ? 2.051 -11.969 0.575 1.00 98.44 103 ASN A C 1
ATOM 844 O O . ASN A 1 103 ? 1.891 -11.472 1.688 1.00 98.44 103 ASN A O 1
ATOM 848 N N . TYR A 1 104 ? 1.755 -11.314 -0.554 1.00 98.62 104 TYR A N 1
ATOM 849 C CA . TYR A 1 104 ? 1.160 -9.976 -0.562 1.00 98.62 104 TYR A CA 1
ATOM 850 C C . TYR A 1 104 ? -0.273 -10.006 -0.019 1.00 98.62 104 TYR A C 1
ATOM 852 O O . TYR A 1 104 ? -0.609 -9.223 0.866 1.00 98.62 104 TYR A O 1
ATOM 860 N N . LEU A 1 105 ? -1.080 -10.977 -0.46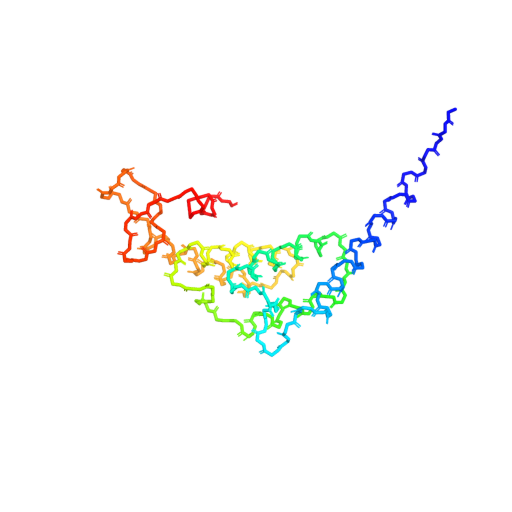6 1.00 98.62 105 LEU A N 1
ATOM 861 C CA . LEU A 1 105 ? -2.439 -11.182 0.040 1.00 98.62 105 LEU A CA 1
ATOM 862 C C . LEU A 1 105 ? -2.452 -11.470 1.546 1.00 98.62 105 LEU A C 1
ATOM 864 O O . LEU A 1 105 ? -3.257 -10.890 2.264 1.00 98.62 105 LEU A O 1
ATOM 868 N N . HIS A 1 106 ? -1.562 -12.340 2.031 1.00 98.50 106 HIS A N 1
ATOM 869 C CA . HIS A 1 106 ? -1.471 -12.641 3.460 1.00 98.50 106 HIS A CA 1
ATOM 870 C C . HIS A 1 106 ? -1.106 -11.396 4.272 1.00 98.50 106 HIS A C 1
ATOM 872 O O . HIS A 1 106 ? -1.767 -11.118 5.262 1.00 98.50 106 HIS A O 1
ATOM 878 N N . ARG A 1 107 ? -0.135 -10.589 3.816 1.00 97.94 107 ARG A N 1
ATOM 879 C CA . ARG A 1 107 ? 0.212 -9.334 4.499 1.00 97.94 107 ARG A CA 1
ATOM 880 C C . ARG A 1 107 ? -0.965 -8.356 4.543 1.00 97.94 107 ARG A C 1
ATOM 882 O O . ARG A 1 107 ? -1.173 -7.724 5.571 1.00 97.94 107 ARG A O 1
ATOM 889 N N . ALA A 1 108 ? -1.734 -8.238 3.460 1.00 98.00 108 ALA A N 1
ATOM 890 C CA . ALA A 1 108 ? -2.941 -7.412 3.448 1.00 98.00 108 ALA A CA 1
ATOM 891 C C . ALA A 1 108 ? -4.005 -7.927 4.433 1.00 98.00 108 ALA A C 1
ATOM 893 O O . ALA A 1 108 ? -4.569 -7.139 5.188 1.00 98.00 108 ALA A O 1
ATOM 894 N N . ALA A 1 109 ? -4.244 -9.242 4.459 1.00 98.25 109 ALA A N 1
ATOM 895 C CA . ALA A 1 109 ? -5.194 -9.872 5.374 1.00 98.25 109 ALA A CA 1
ATOM 896 C C . ALA A 1 109 ? -4.788 -9.686 6.845 1.00 98.25 109 ALA A C 1
ATOM 898 O O . ALA A 1 109 ? -5.617 -9.281 7.653 1.00 98.25 109 ALA A O 1
ATOM 899 N N . ASP A 1 110 ? -3.507 -9.880 7.171 1.00 97.88 110 ASP A N 1
ATOM 900 C CA . ASP A 1 110 ? -2.984 -9.671 8.525 1.00 97.88 110 ASP A CA 1
ATOM 901 C C . ASP A 1 110 ? -3.192 -8.218 8.986 1.00 97.88 110 ASP A C 1
ATOM 903 O O . ASP A 1 110 ? -3.593 -7.973 10.124 1.00 97.88 110 ASP A O 1
ATOM 907 N N . ILE A 1 111 ? -2.961 -7.238 8.099 1.00 96.88 111 ILE A N 1
ATOM 908 C CA . ILE A 1 111 ? -3.244 -5.829 8.403 1.00 96.88 111 ILE A CA 1
ATOM 909 C C . ILE A 1 111 ? -4.746 -5.628 8.632 1.00 96.88 111 ILE A C 1
ATOM 911 O O . ILE A 1 111 ? -5.115 -5.000 9.622 1.00 96.88 111 ILE A O 1
ATOM 915 N N . TYR A 1 112 ? -5.610 -6.168 7.767 1.00 97.25 112 TYR A N 1
ATOM 916 C CA . TYR A 1 112 ? -7.064 -6.034 7.903 1.00 97.25 112 TYR A CA 1
ATOM 917 C C . TYR A 1 112 ? -7.559 -6.564 9.254 1.00 97.25 112 TYR A C 1
ATOM 919 O O . TYR A 1 112 ? -8.293 -5.872 9.962 1.00 97.25 112 TYR A O 1
ATOM 927 N N . ASP A 1 113 ? -7.097 -7.750 9.650 1.00 97.50 113 ASP A N 1
ATOM 928 C CA . ASP A 1 113 ? -7.447 -8.371 10.927 1.00 97.50 113 ASP A CA 1
ATOM 929 C C . ASP A 1 113 ? -7.003 -7.505 12.117 1.00 97.50 113 ASP A C 1
ATOM 931 O O . ASP A 1 113 ? -7.750 -7.352 13.088 1.00 97.50 113 ASP A O 1
ATOM 935 N N . ILE A 1 114 ? -5.833 -6.857 12.029 1.00 95.00 114 ILE A N 1
ATOM 936 C CA . ILE A 1 114 ? -5.379 -5.881 13.033 1.00 95.00 114 ILE A CA 1
ATOM 937 C C . ILE A 1 114 ? -6.343 -4.690 13.118 1.00 95.00 114 ILE A C 1
ATOM 939 O O . ILE A 1 114 ? -6.678 -4.266 14.227 1.00 95.00 114 ILE A O 1
ATOM 943 N N . ILE A 1 115 ? -6.806 -4.147 11.987 1.00 95.81 115 ILE A N 1
ATOM 944 C CA . ILE A 1 115 ? -7.757 -3.022 11.979 1.00 95.81 115 ILE A CA 1
ATOM 945 C C . ILE A 1 115 ? -9.085 -3.432 12.627 1.00 95.81 115 ILE A C 1
ATOM 947 O O . ILE A 1 115 ? -9.601 -2.714 13.487 1.00 95.81 115 ILE A O 1
ATOM 951 N N . VAL A 1 116 ? -9.620 -4.602 12.272 1.00 96.44 116 VAL A N 1
ATOM 952 C CA . VAL A 1 116 ? -10.873 -5.115 12.846 1.00 96.44 116 VAL A CA 1
ATOM 953 C C . VAL A 1 116 ? -10.750 -5.313 14.358 1.00 96.44 116 VAL A C 1
ATOM 955 O O . VAL A 1 116 ? -11.623 -4.867 15.101 1.00 96.44 116 VAL A O 1
ATOM 958 N N . ASP A 1 117 ? -9.667 -5.938 14.826 1.00 95.69 117 ASP A N 1
ATOM 959 C CA . ASP A 1 117 ? -9.481 -6.270 16.244 1.00 95.69 117 ASP A CA 1
ATOM 960 C C . ASP A 1 117 ? -9.155 -5.043 17.111 1.00 95.69 117 ASP A C 1
ATOM 962 O O . ASP A 1 117 ? -9.584 -4.951 18.263 1.00 95.69 117 ASP A O 1
ATOM 966 N N . LYS A 1 118 ? -8.376 -4.088 16.584 1.00 94.25 118 LYS A N 1
ATOM 967 C CA . LYS A 1 118 ? -7.819 -2.981 17.383 1.00 94.25 118 LYS A CA 1
ATOM 968 C C . LYS A 1 118 ? -8.489 -1.632 17.160 1.00 94.25 118 LYS A C 1
ATOM 970 O O . LYS A 1 118 ? -8.369 -0.761 18.026 1.00 94.25 118 LYS A O 1
ATOM 975 N N . ALA A 1 119 ? -9.146 -1.421 16.025 1.00 94.88 119 ALA A N 1
ATOM 976 C CA . ALA A 1 119 ? -9.590 -0.093 15.618 1.00 94.88 119 ALA A CA 1
ATOM 977 C C . ALA A 1 119 ? -11.116 0.047 15.513 1.00 94.88 119 ALA A C 1
ATOM 979 O O . ALA A 1 119 ? -11.637 1.147 15.728 1.00 94.88 119 ALA A O 1
ATOM 980 N N . TRP A 1 120 ? -11.850 -1.040 15.245 1.00 95.31 120 TRP A N 1
ATOM 981 C CA . TRP A 1 120 ? -13.313 -1.012 15.279 1.00 95.31 120 TRP A CA 1
ATOM 982 C C . TRP A 1 120 ? -13.826 -0.808 16.706 1.00 95.31 120 TRP A C 1
ATOM 984 O O . TRP A 1 120 ? -13.562 -1.595 17.614 1.00 95.31 120 TRP A O 1
ATOM 994 N N . ASN A 1 121 ? -14.603 0.255 16.913 1.00 91.12 121 ASN A N 1
ATOM 995 C CA . ASN A 1 121 ? -15.098 0.622 18.234 1.00 91.12 121 ASN A CA 1
ATOM 996 C C . ASN A 1 121 ? -16.586 0.995 18.182 1.00 91.12 121 ASN A C 1
ATOM 998 O O . ASN A 1 121 ? -16.978 1.891 17.437 1.00 91.12 121 ASN A O 1
ATOM 1002 N N . THR A 1 122 ? -17.406 0.363 19.025 1.00 93.69 122 THR A N 1
ATOM 1003 C CA . THR A 1 122 ? -18.850 0.646 19.147 1.00 93.69 122 THR A CA 1
ATOM 1004 C C . THR A 1 122 ? -19.221 1.488 20.368 1.00 93.69 122 THR A C 1
ATOM 1006 O O . THR A 1 122 ? -20.371 1.913 20.481 1.00 93.69 122 THR A O 1
ATOM 1009 N N . THR A 1 123 ? -18.280 1.768 21.277 1.00 91.69 123 THR A N 1
ATOM 1010 C CA . THR A 1 123 ? -18.547 2.570 22.484 1.00 91.69 123 THR A CA 1
ATOM 1011 C C . THR A 1 123 ? -18.779 4.045 22.159 1.00 91.69 123 THR A C 1
ATOM 1013 O O . THR A 1 123 ? -19.445 4.744 22.920 1.00 91.69 123 THR A O 1
ATOM 1016 N N . GLN A 1 124 ? -18.281 4.513 21.011 1.00 88.88 124 GLN A N 1
ATOM 1017 C CA . GLN A 1 124 ? -18.519 5.852 20.472 1.00 88.88 124 GLN A CA 1
ATOM 1018 C C . GLN A 1 124 ? -19.115 5.778 19.063 1.00 88.88 124 GLN A C 1
ATOM 1020 O O . GLN A 1 124 ? -18.721 4.933 18.259 1.00 88.88 124 GLN A O 1
ATOM 1025 N N . CYS A 1 125 ? -20.034 6.693 18.738 1.00 93.06 125 CYS A N 1
ATOM 1026 C CA . CYS A 1 125 ? -20.615 6.852 17.393 1.00 93.06 125 CYS A CA 1
ATOM 1027 C C . CYS A 1 125 ? -21.293 5.589 16.811 1.00 93.06 125 CYS A C 1
ATOM 1029 O O . CYS A 1 125 ? -21.446 5.495 15.600 1.00 93.06 125 CYS A O 1
ATOM 1031 N N . ALA A 1 126 ? -21.699 4.630 17.657 1.00 94.00 126 ALA A N 1
ATOM 1032 C CA . ALA A 1 126 ? -22.347 3.363 17.280 1.00 94.00 126 ALA A CA 1
ATOM 1033 C C . ALA A 1 126 ? -21.547 2.444 16.326 1.00 94.00 126 ALA A C 1
ATOM 1035 O O . ALA A 1 126 ? -22.092 1.467 15.818 1.00 94.00 126 ALA A O 1
ATOM 1036 N N . GLY A 1 127 ? -20.259 2.716 16.104 1.00 94.31 127 GLY A N 1
ATOM 1037 C CA . GLY A 1 127 ? -19.404 1.951 15.196 1.00 94.31 127 GLY A CA 1
ATOM 1038 C C . GLY A 1 127 ? -18.353 2.821 14.513 1.00 94.31 127 GLY A C 1
ATOM 1039 O O . GLY A 1 127 ? -18.210 4.006 14.827 1.00 94.31 127 GLY A O 1
ATOM 1040 N N . GLY A 1 128 ? -17.613 2.223 13.584 1.00 96.12 128 GLY A N 1
ATOM 1041 C CA . GLY A 1 128 ? -16.552 2.884 12.829 1.00 96.12 128 GLY A CA 1
ATOM 1042 C C . GLY A 1 128 ? -15.160 2.698 13.429 1.00 96.12 128 GLY A C 1
ATOM 1043 O O . GLY A 1 128 ? -14.995 2.378 14.613 1.00 96.12 128 GLY A O 1
ATOM 1044 N N . ILE A 1 129 ? -14.170 2.921 12.573 1.00 96.69 129 ILE A N 1
ATOM 1045 C CA . ILE A 1 129 ? -12.746 2.758 12.836 1.00 96.69 129 ILE A CA 1
ATOM 1046 C C . ILE A 1 129 ? -12.188 4.040 13.464 1.00 96.69 129 ILE A C 1
ATOM 1048 O O . ILE A 1 129 ? -12.371 5.138 12.926 1.00 96.69 129 ILE A O 1
ATOM 1052 N N . GLN A 1 130 ? -11.539 3.911 14.623 1.00 95.50 130 GLN A N 1
ATOM 1053 C CA . GLN A 1 130 ? -10.759 4.997 15.225 1.00 95.50 130 GLN A CA 1
ATOM 1054 C C . GLN A 1 130 ? -9.457 5.218 14.454 1.00 95.50 130 GLN A C 1
ATOM 1056 O O . GLN A 1 130 ? -8.896 4.269 13.920 1.00 95.50 130 GLN A O 1
ATOM 1061 N N . TRP A 1 131 ? -8.961 6.452 14.421 1.00 95.62 131 TRP A N 1
ATOM 1062 C CA . TRP A 1 131 ? -7.790 6.805 13.621 1.00 95.62 131 TRP A CA 1
ATOM 1063 C C . TRP A 1 131 ? -6.489 6.216 14.168 1.00 95.62 131 TRP A C 1
ATOM 1065 O O . TRP A 1 131 ? -5.721 5.630 13.414 1.00 95.62 131 TRP A O 1
ATOM 1075 N N . CYS A 1 132 ? -6.249 6.313 15.480 1.00 93.88 132 CYS A N 1
ATOM 1076 C CA . CYS A 1 132 ? -5.015 5.821 16.102 1.00 93.88 132 CYS A CA 1
ATOM 1077 C C . CYS A 1 132 ? -5.317 5.104 17.433 1.00 93.88 132 CYS A C 1
ATOM 1079 O O . CYS A 1 132 ? -6.329 5.409 18.069 1.00 93.88 132 CYS A O 1
ATOM 1081 N N . PRO A 1 133 ? -4.441 4.206 17.926 1.00 90.69 133 PRO A N 1
ATOM 1082 C CA . PRO A 1 133 ? -4.703 3.387 19.118 1.00 90.69 133 PRO A CA 1
ATOM 1083 C C . PRO A 1 133 ? -5.004 4.170 20.403 1.00 90.69 133 PRO A C 1
ATOM 1085 O O . PRO A 1 133 ? -5.715 3.685 21.280 1.00 90.69 133 PRO A O 1
ATOM 1088 N N . THR A 1 134 ? -4.441 5.371 20.541 1.00 87.38 134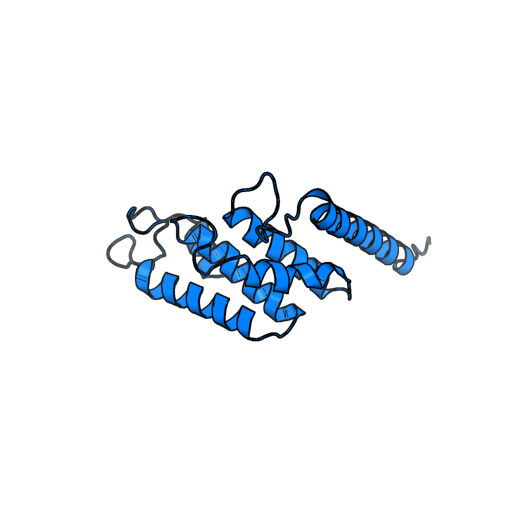 THR A N 1
ATOM 1089 C CA . THR A 1 134 ? -4.547 6.205 21.750 1.00 87.38 134 THR A CA 1
ATOM 1090 C C . THR A 1 134 ? -5.539 7.358 21.608 1.00 87.38 134 THR A C 1
ATOM 1092 O O . THR A 1 134 ? -5.760 8.095 22.570 1.00 87.38 134 THR A O 1
ATOM 1095 N N . ASN A 1 135 ? -6.149 7.526 20.431 1.00 81.38 135 ASN A N 1
ATOM 1096 C CA . ASN A 1 135 ? -7.031 8.642 20.123 1.00 81.38 135 ASN A CA 1
ATOM 1097 C C . ASN A 1 135 ? -8.358 8.133 19.545 1.00 81.38 135 ASN A C 1
ATOM 1099 O O . ASN A 1 135 ? -8.401 7.634 18.425 1.00 81.38 135 ASN A O 1
ATOM 1103 N N . GLY A 1 136 ? -9.455 8.346 20.279 1.00 83.94 136 GLY A N 1
ATOM 1104 C CA . GLY A 1 136 ? -10.811 7.984 19.846 1.00 83.94 136 GLY A CA 1
ATOM 1105 C C . GLY A 1 136 ? -11.366 8.828 18.690 1.00 83.94 136 GLY A C 1
ATOM 1106 O O . GLY A 1 136 ? -12.538 8.693 18.341 1.00 83.94 136 GLY A O 1
ATOM 1107 N N . TYR A 1 137 ? -10.568 9.723 18.101 1.00 93.75 137 TYR A N 1
ATOM 1108 C CA . TYR A 1 137 ? -10.957 10.464 16.909 1.00 93.75 137 TYR A CA 1
ATOM 1109 C C . TYR A 1 137 ? -11.259 9.508 15.750 1.00 93.75 137 TYR A C 1
ATOM 1111 O O . TYR A 1 137 ? -10.419 8.706 15.349 1.00 93.75 137 TYR A O 1
ATOM 1119 N N . LYS A 1 138 ? -12.468 9.622 15.197 1.00 96.25 138 LYS A N 1
ATOM 1120 C CA . LYS A 1 138 ? -12.915 8.903 14.002 1.00 96.25 138 LYS A CA 1
ATOM 1121 C C . LYS A 1 138 ? -12.976 9.885 12.844 1.00 96.25 138 LYS A C 1
ATOM 1123 O O . LYS A 1 138 ? -13.626 10.925 12.952 1.00 96.25 138 LYS A O 1
ATOM 1128 N N . ASN A 1 139 ? -12.300 9.559 11.751 1.00 96.44 139 ASN A N 1
ATOM 1129 C CA . ASN A 1 139 ? -12.241 10.396 10.558 1.00 96.44 139 ASN A CA 1
ATOM 1130 C C . ASN A 1 139 ? -12.656 9.608 9.311 1.00 96.44 139 ASN A C 1
ATOM 1132 O O . ASN A 1 139 ? -12.743 8.378 9.338 1.00 96.44 139 ASN A O 1
ATOM 1136 N N . ALA A 1 140 ? -12.936 10.339 8.231 1.00 97.81 140 ALA A N 1
ATOM 1137 C CA . ALA A 1 140 ? -13.344 9.745 6.964 1.00 97.81 140 ALA A CA 1
ATOM 1138 C C . ALA A 1 140 ? -12.257 8.813 6.420 1.00 97.81 140 ALA A C 1
ATOM 1140 O O . ALA A 1 140 ? -12.549 7.656 6.150 1.00 97.81 140 ALA A O 1
ATOM 1141 N N . ILE A 1 141 ? -11.000 9.271 6.376 1.00 97.38 141 ILE A N 1
ATOM 1142 C CA . ILE A 1 141 ? -9.924 8.524 5.718 1.00 97.38 141 ILE A CA 1
ATOM 1143 C C . ILE A 1 141 ? -9.735 7.113 6.288 1.00 97.38 141 ILE A C 1
ATOM 1145 O O . ILE A 1 141 ? -9.700 6.147 5.537 1.00 97.38 141 ILE A O 1
ATOM 1149 N N . THR A 1 142 ? -9.727 6.957 7.613 1.00 96.94 142 THR A N 1
ATOM 1150 C CA . THR A 1 142 ? -9.533 5.637 8.235 1.00 96.94 142 THR A CA 1
ATOM 1151 C C . THR A 1 142 ? -10.705 4.691 7.963 1.00 96.94 142 THR A C 1
ATOM 1153 O O . THR A 1 142 ? -10.515 3.481 7.914 1.00 96.94 142 THR A O 1
ATOM 1156 N N . ASN A 1 143 ? -11.920 5.228 7.808 1.00 97.88 143 ASN A N 1
ATOM 1157 C CA . ASN A 1 143 ? -13.125 4.434 7.562 1.00 97.88 143 ASN A CA 1
ATOM 1158 C C . ASN A 1 143 ? -13.321 4.128 6.071 1.00 97.88 143 ASN A C 1
ATOM 1160 O O . ASN A 1 143 ? -13.782 3.045 5.738 1.00 97.88 143 ASN A O 1
ATOM 1164 N N . GLU A 1 144 ? -12.981 5.052 5.174 1.00 97.88 144 GLU A N 1
ATOM 1165 C CA . GLU A 1 144 ? -13.090 4.848 3.726 1.00 97.88 144 GLU A CA 1
ATOM 1166 C C . GLU A 1 144 ? -12.062 3.832 3.225 1.00 97.88 144 GLU A C 1
ATOM 1168 O O . GLU A 1 144 ? -12.418 2.953 2.442 1.00 97.88 144 GLU A O 1
ATOM 1173 N N . LEU A 1 145 ? -10.830 3.866 3.750 1.00 97.75 145 LEU A N 1
ATOM 1174 C CA . LEU A 1 145 ? -9.820 2.848 3.444 1.00 97.75 145 LEU A CA 1
ATOM 1175 C C . LEU A 1 145 ? -10.263 1.444 3.881 1.00 97.75 145 LEU A C 1
ATOM 1177 O O . LEU A 1 145 ? -10.003 0.478 3.177 1.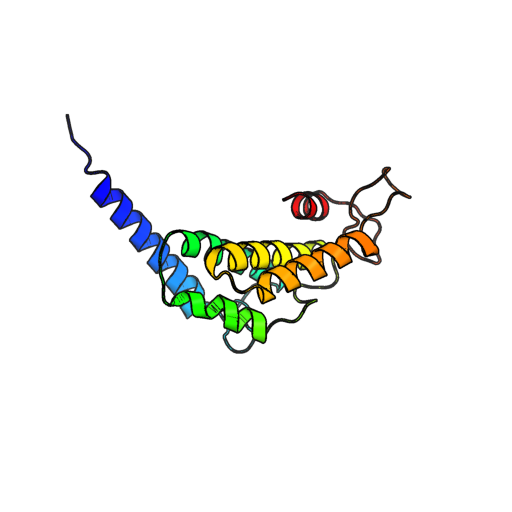00 97.75 145 LEU A O 1
ATOM 1181 N N . PHE A 1 146 ? -10.979 1.331 5.004 1.00 97.44 146 PHE A N 1
ATOM 1182 C CA . PHE A 1 146 ? -11.486 0.051 5.512 1.00 97.44 146 PHE A CA 1
ATOM 1183 C C . PHE A 1 146 ? -12.558 -0.578 4.606 1.00 97.44 146 PHE A C 1
ATOM 1185 O O . PHE A 1 146 ? -12.752 -1.794 4.620 1.00 97.44 146 PHE A O 1
ATOM 1192 N N . LEU A 1 147 ? -13.299 0.259 3.874 1.00 96.56 147 LEU A N 1
ATOM 1193 C CA . LEU A 1 147 ? -14.421 -0.141 3.021 1.00 96.56 147 LEU A CA 1
ATOM 1194 C C . LEU A 1 147 ? -14.034 -0.353 1.551 1.00 96.56 147 LEU A C 1
ATOM 1196 O O . LEU A 1 147 ? -14.865 -0.867 0.800 1.00 96.56 147 LEU A O 1
ATOM 1200 N N . SER A 1 148 ? -12.845 0.104 1.151 1.00 92.38 148 SER A N 1
ATOM 1201 C CA . SER A 1 148 ? -12.341 0.046 -0.229 1.00 92.38 148 SER A CA 1
ATOM 1202 C C . SER A 1 148 ? -11.902 -1.367 -0.600 1.00 92.38 148 SER A C 1
ATOM 1204 O O . SER A 1 148 ? -12.224 -1.787 -1.735 1.00 92.38 148 SER A O 1
#

InterPro domains:
  IPR005198 Glycoside hydrolase, family 76 [PF03663] (83-146)
  IPR008928 Six-hairpin glycosidase superfamily [SSF48208] (82-146)
  IPR053169 Meiotically Up-regulated Gene Protein [PTHR47791] (8-147)